Protein AF-A0A352RUT3-F1 (afdb_monomer)

Secondary structure (DSSP, 8-state):
-TTPPPPPHHHHHHHHHHHHHHHHHIIIIIHHHIIIIIIS----SHHHHHHHHHTS-HHHHHHHHHHHHHHHHHHHHHHHH------PPP---HHHHHHHGGGS-STHHHHHHHHHHHHHHHHHS-GGGG--

Mean predicted aligned error: 13.72 Å

Structure (mmCIF, N/CA/C/O backbone):
data_AF-A0A352RUT3-F1
#
_entry.id   AF-A0A352RUT3-F1
#
loop_
_atom_site.group_PDB
_atom_site.id
_atom_site.type_symbol
_atom_site.label_atom_id
_atom_site.label_alt_id
_atom_site.label_comp_id
_atom_site.label_asym_id
_atom_site.label_entity_id
_atom_site.label_seq_id
_atom_site.pdbx_PDB_ins_code
_atom_site.Cartn_x
_atom_site.Cartn_y
_atom_site.Cartn_z
_atom_site.occupancy
_atom_site.B_iso_or_equiv
_atom_site.auth_seq_id
_atom_site.auth_comp_id
_atom_site.auth_asym_id
_atom_site.auth_atom_id
_atom_site.pdbx_PDB_model_num
ATOM 1 N N . LEU A 1 1 ? 25.822 -11.102 -16.334 1.00 52.53 1 LEU A N 1
ATOM 2 C CA . LEU A 1 1 ? 25.144 -9.864 -15.867 1.00 52.53 1 LEU A CA 1
ATOM 3 C C . LEU A 1 1 ? 24.349 -9.145 -16.981 1.00 52.53 1 LEU A C 1
ATOM 5 O O . LEU A 1 1 ? 24.049 -7.971 -1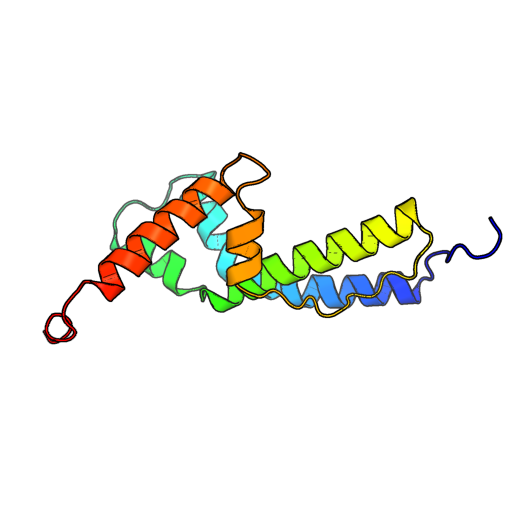6.842 1.00 52.53 1 LEU A O 1
ATOM 9 N N . SER A 1 2 ? 23.937 -9.817 -18.065 1.00 59.66 2 SER A N 1
ATOM 10 C CA . SER A 1 2 ? 23.417 -9.167 -19.288 1.00 59.66 2 SER A CA 1
ATOM 11 C C . SER A 1 2 ? 21.890 -8.987 -19.377 1.00 59.66 2 SER A C 1
ATOM 13 O O . SER A 1 2 ? 21.414 -8.437 -20.362 1.00 59.66 2 SER A O 1
ATOM 15 N N . ALA A 1 3 ? 21.111 -9.423 -18.380 1.00 72.88 3 ALA A N 1
ATOM 16 C CA . ALA A 1 3 ? 19.639 -9.430 -18.440 1.00 72.88 3 ALA A CA 1
ATOM 17 C C . ALA A 1 3 ? 18.956 -8.525 -17.391 1.00 72.88 3 ALA A C 1
ATOM 19 O O . ALA A 1 3 ? 17.803 -8.756 -17.028 1.00 72.88 3 ALA A O 1
ATOM 20 N N . ALA A 1 4 ? 19.664 -7.524 -16.857 1.00 76.00 4 ALA A N 1
ATOM 21 C CA . ALA A 1 4 ? 19.101 -6.600 -15.872 1.00 76.00 4 ALA A CA 1
ATOM 22 C C . ALA A 1 4 ? 18.212 -5.538 -16.548 1.00 76.00 4 ALA A C 1
ATOM 24 O O . ALA A 1 4 ? 18.634 -4.838 -17.467 1.00 76.00 4 ALA A O 1
ATOM 25 N N . HIS A 1 5 ? 16.971 -5.407 -16.079 1.00 82.19 5 HIS A N 1
ATOM 26 C CA . HIS A 1 5 ? 16.001 -4.414 -16.539 1.00 82.19 5 HIS A CA 1
ATOM 27 C C . HIS A 1 5 ? 16.312 -3.040 -15.948 1.00 82.19 5 HIS A C 1
ATOM 29 O O . HIS A 1 5 ? 16.195 -2.835 -14.738 1.00 82.19 5 HIS A O 1
ATOM 35 N N . TYR A 1 6 ? 16.614 -2.074 -16.812 1.00 84.38 6 TYR A N 1
ATOM 36 C CA . TYR A 1 6 ? 16.709 -0.672 -16.419 1.00 84.38 6 TYR A CA 1
ATOM 37 C C . TYR A 1 6 ? 15.316 -0.019 -16.388 1.00 84.38 6 TYR A C 1
ATOM 39 O O . TYR A 1 6 ? 14.536 -0.187 -17.331 1.00 84.38 6 TYR A O 1
ATOM 47 N N . PRO A 1 7 ? 14.964 0.733 -15.328 1.00 84.50 7 PRO A N 1
ATOM 48 C CA . PRO A 1 7 ? 13.655 1.367 -15.222 1.00 84.50 7 PRO A CA 1
ATOM 49 C C . PRO A 1 7 ? 13.424 2.365 -16.355 1.00 84.50 7 PRO A C 1
ATOM 51 O O . PRO A 1 7 ? 14.188 3.310 -16.539 1.00 84.50 7 PRO A O 1
ATOM 54 N N . THR A 1 8 ? 12.320 2.201 -17.078 1.00 90.50 8 THR A N 1
ATOM 55 C CA . THR A 1 8 ? 11.893 3.184 -18.079 1.00 90.50 8 THR A CA 1
ATOM 56 C C . THR A 1 8 ? 11.008 4.259 -17.443 1.00 90.50 8 THR A C 1
ATOM 58 O O . THR A 1 8 ? 10.373 4.034 -16.407 1.00 90.50 8 THR A O 1
ATOM 61 N N . LYS A 1 9 ? 10.863 5.421 -18.098 1.00 91.38 9 LYS A N 1
ATOM 62 C CA . LYS A 1 9 ? 9.897 6.460 -17.677 1.00 91.38 9 LYS A CA 1
ATOM 63 C C . LYS A 1 9 ? 8.471 5.901 -17.546 1.00 91.38 9 LYS A C 1
ATOM 65 O O . LYS A 1 9 ? 7.737 6.275 -16.632 1.00 91.38 9 LYS A O 1
ATOM 70 N N . ALA A 1 10 ? 8.097 4.960 -18.415 1.00 89.31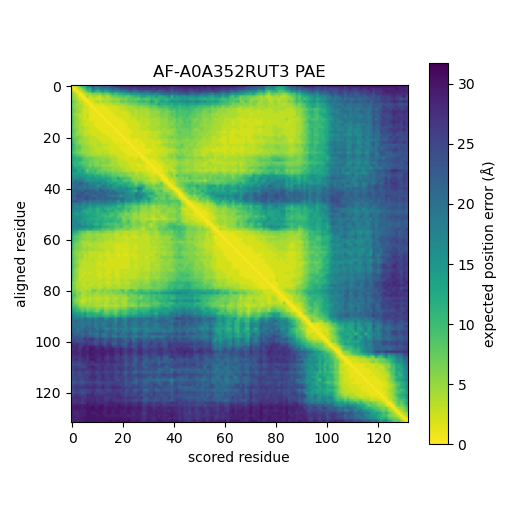 10 ALA A N 1
ATOM 71 C CA . ALA A 1 10 ? 6.802 4.288 -18.372 1.00 89.31 10 ALA A CA 1
ATOM 72 C C . ALA A 1 10 ? 6.626 3.413 -17.117 1.00 89.31 10 ALA A C 1
ATOM 74 O O . ALA A 1 10 ? 5.532 3.364 -16.548 1.00 89.31 10 ALA A O 1
ATOM 75 N N . ASP A 1 11 ? 7.690 2.750 -16.652 1.00 87.00 11 ASP A N 1
ATOM 76 C CA . ASP A 1 11 ? 7.663 1.960 -15.417 1.00 87.00 11 ASP A CA 1
ATOM 77 C C . ASP A 1 11 ? 7.438 2.849 -14.189 1.00 87.00 11 ASP A C 1
ATOM 79 O O . ASP A 1 11 ? 6.581 2.545 -13.356 1.00 87.00 11 ASP A O 1
ATOM 83 N N . VAL A 1 12 ? 8.132 3.989 -14.122 1.00 88.94 12 VAL A N 1
ATOM 84 C CA . VAL A 1 12 ? 7.970 4.970 -13.037 1.00 88.94 12 VAL A CA 1
ATOM 85 C C . VAL A 1 12 ? 6.568 5.582 -13.054 1.00 88.94 12 VAL A C 1
ATOM 87 O O . VAL A 1 12 ? 5.900 5.626 -12.020 1.00 88.94 12 VAL A O 1
ATOM 90 N N . ALA A 1 13 ? 6.069 5.983 -14.227 1.00 90.62 13 ALA A N 1
ATOM 91 C CA . ALA A 1 13 ? 4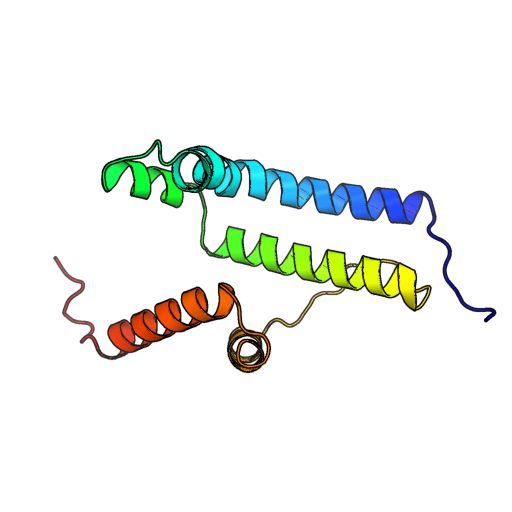.714 6.517 -14.369 1.00 90.62 13 ALA A CA 1
ATOM 92 C C . ALA A 1 13 ? 3.647 5.501 -13.924 1.00 90.62 13 ALA A C 1
ATOM 94 O O . ALA A 1 13 ? 2.678 5.855 -13.247 1.00 90.62 13 ALA A O 1
ATOM 95 N N . ARG A 1 14 ? 3.839 4.214 -14.246 1.00 90.88 14 ARG A N 1
ATOM 96 C CA . ARG A 1 14 ? 2.956 3.132 -13.792 1.00 90.88 14 ARG A CA 1
ATOM 97 C C . ARG A 1 14 ? 2.973 2.985 -12.270 1.00 90.88 14 ARG A C 1
ATOM 99 O O . ARG A 1 14 ? 1.902 2.841 -11.679 1.00 90.88 14 ARG A O 1
ATOM 106 N N . LEU A 1 15 ? 4.142 3.016 -11.630 1.00 90.56 15 LEU A N 1
ATOM 107 C CA . LEU A 1 15 ? 4.236 2.966 -10.165 1.00 90.56 15 LEU A CA 1
ATOM 108 C C . LEU A 1 15 ? 3.549 4.175 -9.526 1.00 90.56 15 LEU A C 1
ATOM 110 O O . LEU A 1 15 ? 2.734 3.994 -8.624 1.00 90.56 15 LEU A O 1
ATOM 114 N N . ARG A 1 16 ? 3.782 5.380 -10.058 1.00 91.62 16 ARG A N 1
ATOM 115 C CA . ARG A 1 16 ? 3.154 6.617 -9.575 1.00 91.62 16 ARG A CA 1
ATOM 116 C C . ARG A 1 16 ? 1.627 6.548 -9.615 1.00 91.62 16 ARG A C 1
ATOM 118 O O . ARG A 1 16 ? 0.991 6.849 -8.612 1.00 91.62 16 ARG A O 1
ATOM 125 N N . ARG A 1 17 ? 1.034 6.078 -10.722 1.00 91.62 17 ARG A N 1
ATOM 126 C CA . ARG A 1 17 ? -0.428 5.884 -10.820 1.00 91.62 17 ARG A CA 1
ATOM 127 C C . ARG A 1 17 ? -0.970 4.936 -9.752 1.00 91.62 17 ARG A C 1
ATOM 129 O O . ARG A 1 17 ? -2.045 5.169 -9.208 1.00 91.62 17 ARG A O 1
ATOM 136 N N . ASN A 1 18 ? -0.235 3.865 -9.452 1.00 89.25 18 ASN A N 1
ATOM 137 C CA . ASN A 1 18 ? -0.637 2.943 -8.396 1.00 89.25 18 ASN A CA 1
ATOM 138 C C . ASN A 1 18 ? -0.542 3.602 -7.019 1.00 89.25 18 ASN A C 1
ATOM 140 O O . ASN A 1 18 ? -1.494 3.505 -6.256 1.00 89.25 18 ASN A O 1
ATOM 144 N N . ILE A 1 19 ? 0.554 4.306 -6.722 1.00 92.44 19 ILE A N 1
ATOM 145 C CA . ILE A 1 19 ? 0.725 5.033 -5.456 1.00 92.44 19 ILE A CA 1
ATOM 146 C C . ILE A 1 19 ? -0.425 6.019 -5.243 1.00 92.44 19 ILE A C 1
ATOM 148 O O . ILE A 1 19 ? -1.034 5.995 -4.181 1.00 92.44 19 ILE A O 1
ATOM 152 N N . GLU A 1 20 ? -0.779 6.807 -6.260 1.00 92.12 20 GLU A N 1
ATOM 153 C CA . GLU A 1 20 ? -1.858 7.799 -6.175 1.00 92.12 20 GLU A CA 1
ATOM 154 C C . GLU A 1 20 ? -3.201 7.165 -5.777 1.00 92.12 20 GLU A C 1
ATOM 156 O O . GLU A 1 20 ? -3.903 7.647 -4.888 1.00 92.12 20 GLU A O 1
ATOM 161 N N . LYS A 1 21 ? -3.520 6.001 -6.356 1.00 88.94 21 LYS A N 1
ATOM 162 C CA . LYS A 1 21 ? -4.742 5.257 -6.026 1.00 88.94 21 LYS A CA 1
ATOM 163 C C . LYS A 1 21 ? -4.818 4.883 -4.542 1.00 88.94 21 LYS A C 1
ATOM 165 O O . LYS A 1 21 ? -5.879 4.998 -3.932 1.00 88.94 21 LYS A O 1
ATOM 170 N N . TYR A 1 22 ? -3.716 4.407 -3.963 1.00 89.00 22 TYR A N 1
ATOM 171 C CA . TYR A 1 22 ? -3.683 4.001 -2.552 1.00 89.00 22 TYR A CA 1
ATOM 172 C C . TYR A 1 22 ? -3.443 5.179 -1.602 1.00 89.00 22 TYR A C 1
ATOM 174 O O . TYR A 1 22 ? -3.844 5.108 -0.440 1.00 89.00 22 TYR A O 1
ATOM 182 N N . ARG A 1 23 ? -2.872 6.282 -2.095 1.00 91.00 23 ARG A N 1
ATOM 183 C CA . ARG A 1 23 ? -2.725 7.540 -1.359 1.00 91.00 23 ARG A CA 1
ATOM 184 C C . ARG A 1 23 ? -4.081 8.107 -0.951 1.00 91.00 23 ARG A C 1
ATOM 186 O O . ARG A 1 23 ? -4.261 8.416 0.220 1.00 91.00 23 ARG A O 1
ATOM 193 N N . CYS A 1 24 ? -5.056 8.118 -1.860 1.00 87.50 24 CYS A N 1
ATOM 194 C CA . CYS A 1 24 ? -6.427 8.534 -1.546 1.00 87.50 24 CYS A CA 1
ATOM 195 C C . CYS A 1 24 ? -7.038 7.712 -0.389 1.00 87.50 24 CYS A C 1
ATOM 197 O O . CYS A 1 24 ? -7.677 8.256 0.512 1.00 87.50 24 CYS A O 1
ATOM 199 N N . VAL A 1 25 ? -6.786 6.395 -0.360 1.00 85.44 25 VAL A N 1
ATOM 200 C CA . VAL A 1 25 ? -7.243 5.517 0.733 1.00 85.44 25 VAL A CA 1
ATOM 201 C C . VAL A 1 25 ? -6.553 5.874 2.051 1.00 85.44 25 VAL A C 1
ATOM 203 O O . VAL A 1 25 ? -7.216 5.959 3.085 1.00 85.44 25 VAL A O 1
ATOM 206 N N . TYR A 1 26 ? -5.239 6.111 2.020 1.00 87.62 26 TYR A N 1
ATOM 207 C CA . TYR A 1 26 ? -4.471 6.527 3.193 1.00 87.62 26 TYR A CA 1
ATOM 208 C C . TYR A 1 26 ? -4.962 7.868 3.755 1.00 87.62 26 TYR A C 1
ATOM 210 O O . TYR A 1 26 ? -5.235 7.962 4.951 1.00 87.62 26 TYR A O 1
ATOM 218 N N . GLU A 1 27 ? -5.121 8.884 2.907 1.00 88.38 27 GLU A N 1
ATOM 219 C CA . GLU A 1 27 ? -5.546 10.228 3.316 1.00 88.38 27 GLU A CA 1
ATOM 220 C C . GLU A 1 27 ? -6.956 10.228 3.911 1.00 88.38 27 GLU A C 1
ATOM 222 O O . GLU A 1 27 ? -7.202 10.897 4.913 1.00 88.38 27 GLU A O 1
ATOM 227 N N . ARG A 1 28 ? -7.866 9.418 3.358 1.00 85.12 28 ARG A N 1
ATOM 228 C CA . ARG A 1 28 ? -9.233 9.286 3.874 1.00 85.12 28 ARG A CA 1
ATOM 229 C C . ARG A 1 28 ? -9.301 8.523 5.198 1.00 85.12 28 ARG A C 1
ATOM 231 O O . ARG A 1 28 ? -9.975 8.966 6.124 1.00 85.12 28 ARG A O 1
ATOM 238 N N . ALA A 1 29 ? -8.683 7.343 5.259 1.00 80.19 29 ALA A N 1
ATOM 239 C CA . ALA A 1 29 ? -8.935 6.376 6.330 1.00 80.19 29 ALA A CA 1
ATOM 240 C C . ALA A 1 29 ? -7.874 6.393 7.437 1.00 80.19 29 ALA A C 1
ATOM 242 O O . ALA A 1 29 ? -8.196 6.164 8.598 1.00 80.19 29 ALA A O 1
ATOM 243 N N . ILE A 1 30 ? -6.608 6.641 7.094 1.00 82.06 30 ILE A N 1
ATOM 244 C CA . ILE A 1 30 ? -5.469 6.414 7.996 1.00 82.06 30 ILE A CA 1
ATOM 245 C C . ILE A 1 30 ? -4.903 7.724 8.532 1.00 82.06 30 ILE A C 1
ATOM 247 O O . ILE A 1 30 ? -4.616 7.823 9.724 1.00 82.06 30 ILE A O 1
ATOM 251 N N . MET A 1 31 ? -4.767 8.743 7.682 1.00 85.19 31 MET A N 1
ATOM 252 C CA . MET A 1 31 ? -4.203 10.038 8.064 1.00 85.19 31 MET A CA 1
ATOM 253 C C . MET A 1 31 ? -4.949 10.705 9.237 1.00 85.19 31 MET A C 1
ATOM 255 O O . MET A 1 31 ? -4.270 11.149 10.167 1.00 85.19 31 MET A O 1
ATOM 259 N N . PRO A 1 32 ? -6.300 10.729 9.285 1.00 82.56 32 PRO A N 1
ATOM 260 C CA . PRO A 1 32 ? -7.023 11.351 10.393 1.00 82.56 32 PRO A CA 1
ATOM 261 C C . PRO A 1 32 ? -6.798 10.609 11.712 1.00 82.56 32 PRO A C 1
ATOM 263 O O . PRO A 1 32 ? -6.542 11.238 12.733 1.00 82.56 32 PRO A O 1
ATOM 266 N N . VAL A 1 33 ? -6.813 9.273 11.678 1.00 81.69 33 VAL A N 1
ATOM 267 C CA . VAL A 1 33 ? -6.549 8.419 12.847 1.00 81.69 33 VAL A CA 1
ATOM 268 C C . VAL A 1 33 ? -5.117 8.608 13.340 1.00 81.69 33 VAL A C 1
ATOM 270 O O . VAL A 1 33 ? -4.883 8.791 14.534 1.00 81.69 33 VAL A O 1
ATOM 273 N N . ARG A 1 34 ? -4.143 8.628 12.425 1.00 79.75 34 ARG A N 1
ATOM 274 C CA . ARG A 1 34 ? -2.740 8.845 12.777 1.00 79.75 34 ARG A CA 1
ATOM 275 C C . ARG A 1 34 ? -2.539 10.199 13.446 1.00 79.75 34 ARG A C 1
ATOM 277 O O . ARG A 1 34 ? -1.926 10.243 14.505 1.00 79.75 34 ARG A O 1
ATOM 284 N N . HIS A 1 35 ? -3.041 11.280 12.855 1.00 81.00 35 HIS A N 1
ATOM 285 C CA . HIS A 1 35 ? -2.841 12.621 13.403 1.00 81.00 35 HIS A CA 1
ATOM 286 C C . HIS A 1 35 ? -3.614 12.827 14.710 1.00 81.00 35 HIS A C 1
ATOM 288 O O . HIS A 1 35 ? -3.027 13.244 15.703 1.00 81.00 35 HIS A O 1
ATOM 294 N N . GLN A 1 36 ? -4.902 12.485 14.749 1.00 73.31 36 GLN A N 1
ATOM 295 C CA . GLN A 1 36 ? -5.766 12.838 15.879 1.00 73.31 36 GLN A CA 1
ATOM 296 C C . GLN A 1 36 ? -5.646 11.871 17.062 1.00 73.31 36 GLN A C 1
ATOM 298 O O . GLN A 1 36 ? -5.872 12.276 18.200 1.00 73.31 36 GLN A O 1
ATOM 303 N N . TYR A 1 37 ? -5.284 10.607 16.823 1.00 69.88 37 TYR A N 1
ATOM 304 C CA . TYR A 1 37 ? -5.264 9.582 17.869 1.00 69.88 37 TYR A CA 1
ATOM 305 C C . TYR A 1 37 ? -3.857 9.060 18.185 1.00 69.88 37 TYR A C 1
ATOM 307 O O . TYR A 1 37 ? -3.477 9.014 19.352 1.00 69.88 37 TYR A O 1
ATOM 315 N N . LEU A 1 38 ? -3.053 8.705 17.176 1.00 69.12 38 LEU A N 1
ATOM 316 C CA . LEU A 1 38 ? -1.756 8.044 17.412 1.00 69.12 38 LEU A CA 1
ATOM 317 C C . LEU A 1 38 ? -0.601 9.015 17.688 1.00 69.12 38 LEU A C 1
ATOM 319 O O . LEU A 1 38 ? 0.185 8.778 18.598 1.00 69.12 38 LEU A O 1
ATOM 323 N N . ALA A 1 39 ? -0.476 10.080 16.895 1.00 69.81 39 ALA A N 1
ATOM 324 C CA . ALA A 1 39 ? 0.661 10.998 16.956 1.00 69.81 39 ALA A CA 1
ATOM 325 C C . ALA A 1 39 ? 0.491 12.069 18.038 1.00 69.81 39 ALA A C 1
ATOM 327 O O . ALA A 1 39 ? 1.455 12.412 18.714 1.00 69.81 39 ALA A O 1
ATOM 328 N N . HIS A 1 40 ? -0.729 12.581 18.214 1.00 67.94 40 HIS A N 1
ATOM 329 C CA . HIS A 1 40 ? -0.982 13.700 19.123 1.00 67.94 40 HIS A CA 1
ATOM 330 C C . HIS A 1 40 ? -1.914 13.361 20.294 1.00 67.94 40 HIS A C 1
ATOM 332 O O . HIS A 1 40 ? -2.134 14.226 21.134 1.00 67.94 40 HIS A O 1
ATOM 338 N N . ARG A 1 41 ? -2.465 12.133 20.371 1.00 67.19 41 ARG A N 1
ATOM 339 C CA . ARG A 1 41 ? -3.438 11.695 21.403 1.00 67.19 41 ARG A CA 1
ATOM 340 C C . ARG A 1 41 ? -4.586 12.693 21.663 1.00 67.19 41 ARG A C 1
ATOM 342 O O . ARG A 1 41 ? -5.176 1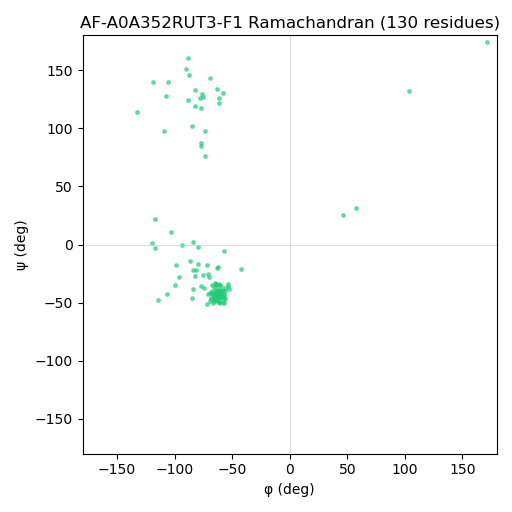2.674 22.729 1.00 67.19 41 ARG A O 1
ATOM 349 N N . GLN A 1 42 ? -4.938 13.539 20.695 1.00 62.50 42 GLN A N 1
ATOM 350 C CA . GLN A 1 42 ? -5.907 14.631 20.864 1.00 62.50 42 GLN A CA 1
ATOM 351 C C . GLN A 1 42 ? -7.355 14.146 21.019 1.00 62.50 42 GLN A C 1
ATOM 353 O O . GLN A 1 42 ? -8.196 14.841 21.590 1.00 62.50 42 GLN A O 1
ATOM 358 N N . ALA A 1 43 ? -7.678 12.965 20.493 1.00 59.78 43 ALA A N 1
ATOM 359 C CA . ALA A 1 43 ? -9.0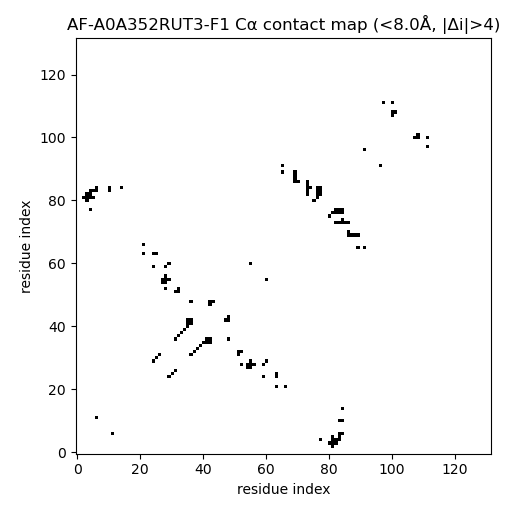01 12.376 20.632 1.00 59.78 43 ALA A CA 1
ATOM 360 C C . ALA A 1 43 ? -9.124 11.607 21.958 1.00 59.78 43 ALA A C 1
ATOM 362 O O . ALA A 1 43 ? -8.683 10.465 22.076 1.00 59.78 43 ALA A O 1
ATOM 363 N N . HIS A 1 44 ? -9.781 12.233 22.935 1.00 57.53 44 HIS A N 1
ATOM 364 C CA . HIS A 1 44 ? -10.210 11.600 24.181 1.00 57.53 44 HIS A CA 1
ATOM 365 C C . HIS A 1 44 ? -11.727 11.355 24.166 1.00 57.53 44 HIS A C 1
ATOM 367 O O . HIS A 1 44 ? -12.496 12.198 23.696 1.00 57.53 44 HIS A O 1
ATOM 373 N N . GLY A 1 45 ? -12.153 10.199 24.680 1.00 62.88 45 GLY A N 1
ATOM 374 C CA . GLY A 1 45 ? -13.558 9.782 24.741 1.00 62.88 45 GLY A CA 1
ATOM 375 C C . GLY A 1 45 ? -13.932 8.743 23.679 1.00 62.88 45 GLY A C 1
ATOM 376 O O . GLY A 1 45 ? -13.629 8.895 22.495 1.00 62.88 45 GLY A O 1
ATOM 377 N N . ASN A 1 46 ? -14.617 7.683 24.120 1.00 67.00 46 ASN A N 1
ATOM 378 C CA . ASN A 1 46 ? -14.916 6.48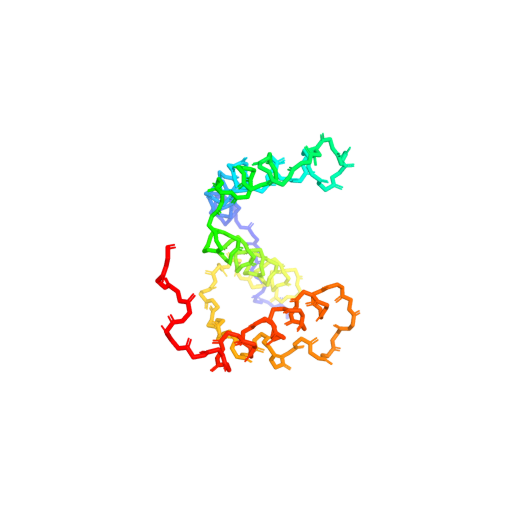5 23.326 1.00 67.00 46 ASN A CA 1
ATOM 379 C C . ASN A 1 46 ? -15.661 6.809 22.011 1.00 67.00 46 ASN A C 1
ATOM 381 O O . ASN A 1 46 ? -15.342 6.272 20.956 1.00 67.00 46 ASN A O 1
ATOM 385 N N . THR A 1 47 ? -16.571 7.786 22.037 1.00 72.25 47 THR A N 1
ATOM 386 C CA . THR A 1 47 ? -17.367 8.222 20.874 1.00 72.25 47 THR A CA 1
ATOM 387 C C . THR A 1 47 ? -16.542 8.917 19.787 1.00 72.25 47 THR A C 1
ATOM 389 O O . THR A 1 47 ? -16.722 8.637 18.601 1.00 72.25 47 THR A O 1
ATOM 392 N N . LYS A 1 48 ? -15.595 9.792 20.160 1.00 68.62 48 LYS A N 1
ATOM 393 C CA . LYS A 1 48 ? -14.705 10.476 19.201 1.00 68.62 48 LYS A CA 1
ATOM 394 C C . LYS A 1 48 ? -13.749 9.494 18.533 1.00 68.62 48 LYS A C 1
ATOM 396 O O . LYS A 1 48 ? -13.526 9.581 17.328 1.00 68.62 48 LYS A O 1
ATOM 401 N N . VAL A 1 49 ? -13.232 8.538 19.305 1.00 71.00 49 VAL A N 1
ATOM 402 C CA . VAL A 1 49 ? -12.387 7.453 18.795 1.00 71.00 49 VAL A CA 1
ATOM 403 C C . VAL A 1 49 ? -13.186 6.576 17.828 1.00 71.00 49 VAL A C 1
ATOM 405 O O . VAL A 1 49 ? -12.755 6.360 16.699 1.00 71.00 49 VAL A O 1
ATOM 408 N N . GLN A 1 50 ? -14.396 6.157 18.201 1.00 73.31 50 GLN A N 1
ATOM 409 C CA . GLN A 1 50 ? -15.245 5.332 17.342 1.00 73.31 50 GLN A CA 1
ATOM 410 C C . GLN A 1 50 ? -15.589 6.029 16.014 1.00 73.31 50 GLN A C 1
ATOM 412 O O . GLN A 1 50 ? -15.471 5.414 14.956 1.00 73.31 50 GLN A O 1
ATOM 417 N N . ALA A 1 51 ? -15.916 7.326 16.038 1.00 77.00 51 ALA A N 1
ATOM 418 C CA . ALA A 1 51 ? -16.171 8.113 14.827 1.00 77.00 51 ALA A CA 1
ATOM 419 C C . ALA A 1 51 ? -14.927 8.257 13.925 1.00 77.00 51 ALA A C 1
ATOM 421 O O . ALA A 1 51 ? -15.042 8.252 12.698 1.00 77.00 51 ALA A O 1
ATOM 422 N N . LEU A 1 52 ? -13.735 8.357 14.520 1.00 73.69 52 LEU A N 1
ATOM 423 C CA . LEU A 1 52 ? -12.452 8.397 13.814 1.00 73.69 52 LEU A CA 1
ATOM 424 C C . LEU A 1 52 ? -12.170 7.092 13.065 1.00 73.69 52 LEU A C 1
ATOM 426 O O . LEU A 1 52 ? -11.839 7.123 11.879 1.00 73.69 52 LEU A O 1
ATOM 430 N N . PHE A 1 53 ? -12.343 5.953 13.737 1.00 72.31 53 PHE A N 1
ATOM 431 C CA . PHE A 1 53 ? -12.120 4.635 13.145 1.00 72.31 53 PHE A CA 1
ATOM 432 C C . PHE A 1 53 ? -13.245 4.209 12.188 1.00 72.31 53 PHE A C 1
ATOM 434 O O . PHE A 1 53 ? -12.970 3.491 11.231 1.00 72.31 53 PHE A O 1
ATOM 441 N N . ALA A 1 54 ? -14.476 4.708 12.352 1.00 76.81 54 ALA A N 1
ATOM 442 C CA . ALA A 1 54 ? -15.599 4.425 11.448 1.00 76.81 54 ALA A CA 1
ATOM 443 C C . ALA A 1 54 ? -15.390 4.944 10.009 1.00 76.81 54 ALA A C 1
ATOM 445 O O . ALA A 1 54 ? -16.022 4.456 9.072 1.00 76.81 54 ALA A O 1
ATOM 446 N N . ARG A 1 55 ? -14.487 5.916 9.809 1.00 73.56 55 ARG A N 1
ATOM 447 C CA . ARG A 1 55 ? -14.152 6.477 8.484 1.00 73.56 55 ARG A CA 1
ATOM 448 C C . ARG A 1 55 ? -13.340 5.526 7.600 1.00 73.56 55 ARG A C 1
ATOM 450 O O . ARG A 1 55 ? -13.262 5.735 6.388 1.00 73.56 55 ARG A O 1
ATOM 457 N N . GLY A 1 56 ? -12.727 4.501 8.189 1.00 72.75 56 GLY A N 1
ATOM 458 C CA . GLY A 1 56 ? -11.956 3.483 7.486 1.00 72.75 56 GLY A CA 1
ATOM 459 C C . GLY A 1 56 ? -12.557 2.099 7.690 1.00 72.75 56 GLY A C 1
ATOM 460 O O . GLY A 1 56 ? -12.965 1.741 8.789 1.00 72.75 56 GLY A O 1
ATOM 461 N N . LYS A 1 57 ? -12.589 1.278 6.637 1.00 77.00 57 LYS A N 1
ATOM 462 C CA . LYS A 1 57 ? -12.943 -0.143 6.780 1.00 77.00 57 LYS A CA 1
ATOM 463 C C . LYS A 1 57 ? -11.683 -0.966 7.034 1.00 77.00 57 LYS A C 1
ATOM 465 O O . LYS A 1 57 ? -10.622 -0.659 6.494 1.00 77.00 57 LYS A O 1
ATOM 470 N N . VAL A 1 58 ? -11.808 -2.091 7.741 1.00 75.00 58 VAL A N 1
ATOM 471 C CA . VAL A 1 58 ? -10.720 -3.088 7.859 1.00 75.00 58 VAL A CA 1
ATOM 472 C C . VAL A 1 58 ? -10.210 -3.514 6.472 1.00 75.00 58 VAL A C 1
ATOM 474 O O . VAL A 1 58 ? -9.013 -3.698 6.264 1.00 75.00 58 VAL A O 1
ATOM 477 N N . ALA A 1 59 ? -11.102 -3.566 5.479 1.00 73.44 59 ALA A N 1
ATOM 478 C CA . ALA A 1 59 ? -10.744 -3.816 4.087 1.00 73.44 59 ALA A CA 1
ATOM 479 C C . ALA A 1 59 ? -9.803 -2.751 3.486 1.00 73.44 59 ALA A C 1
ATOM 481 O O . ALA A 1 59 ? -8.950 -3.095 2.671 1.00 73.44 59 ALA A O 1
ATOM 482 N N . ASP A 1 60 ? -9.932 -1.477 3.867 1.00 79.00 60 ASP A N 1
ATOM 483 C CA . ASP A 1 60 ? -9.072 -0.393 3.373 1.00 79.00 60 ASP A CA 1
ATOM 484 C C . ASP A 1 60 ? -7.653 -0.511 3.941 1.00 79.00 60 ASP A C 1
ATOM 486 O O . ASP A 1 60 ? -6.680 -0.408 3.192 1.00 79.00 60 ASP A O 1
ATOM 490 N N . LEU A 1 61 ? -7.541 -0.823 5.238 1.00 79.44 61 LEU A N 1
ATOM 491 C CA . LEU A 1 61 ? -6.274 -1.159 5.894 1.00 79.44 61 LEU A CA 1
ATOM 492 C C . LEU A 1 61 ? -5.603 -2.352 5.213 1.00 79.44 61 LEU A C 1
ATOM 494 O O . LEU A 1 61 ? -4.434 -2.286 4.839 1.00 79.44 61 LEU A O 1
ATOM 498 N N . TRP A 1 62 ? -6.359 -3.428 4.994 1.00 79.56 62 TRP A N 1
ATOM 499 C CA . TRP A 1 62 ? -5.835 -4.632 4.357 1.00 79.56 62 TRP A CA 1
ATOM 500 C C . TRP A 1 62 ? -5.354 -4.372 2.924 1.00 79.56 62 TRP A C 1
ATOM 502 O O . TRP A 1 62 ? -4.271 -4.821 2.540 1.00 79.56 62 TRP A O 1
ATOM 512 N N . ARG A 1 63 ? -6.119 -3.597 2.142 1.00 81.75 63 ARG A N 1
ATOM 513 C CA . ARG A 1 63 ? -5.747 -3.179 0.781 1.00 81.75 63 ARG A CA 1
ATOM 514 C C . ARG A 1 63 ? -4.465 -2.351 0.772 1.00 81.75 63 ARG A C 1
ATOM 516 O O . ARG A 1 63 ? -3.601 -2.610 -0.065 1.00 81.75 63 ARG A O 1
ATOM 523 N N . LEU A 1 64 ? -4.336 -1.388 1.686 1.00 85.12 64 LEU A N 1
ATOM 524 C CA . LEU A 1 64 ? -3.157 -0.530 1.780 1.00 85.12 64 LEU A CA 1
ATOM 525 C C . LEU A 1 64 ? -1.914 -1.333 2.182 1.00 85.12 64 LEU A C 1
ATOM 527 O O . LEU A 1 64 ? -0.898 -1.260 1.495 1.00 85.12 64 LEU A O 1
ATOM 531 N N . SER A 1 65 ? -2.009 -2.164 3.222 1.00 82.88 65 SER A N 1
ATOM 532 C CA . SER A 1 65 ? -0.902 -3.020 3.668 1.00 82.88 65 SER A CA 1
ATOM 533 C C . SER A 1 65 ? -0.462 -3.999 2.577 1.00 82.88 65 SER A C 1
ATOM 535 O O . SER A 1 65 ? 0.724 -4.108 2.272 1.00 82.88 65 SER A O 1
ATOM 537 N N . THR A 1 66 ? -1.420 -4.651 1.912 1.00 83.62 66 THR A N 1
ATOM 538 C CA . THR A 1 66 ? -1.162 -5.553 0.778 1.00 83.62 66 THR A CA 1
ATOM 539 C C . THR A 1 66 ? -0.454 -4.833 -0.369 1.00 83.62 66 THR A C 1
ATOM 541 O O . THR A 1 66 ? 0.466 -5.379 -0.983 1.00 83.62 66 THR A O 1
ATOM 544 N N . PHE A 1 67 ? -0.866 -3.602 -0.675 1.00 86.44 67 PHE A N 1
ATOM 545 C CA . PHE A 1 67 ? -0.213 -2.785 -1.690 1.00 86.44 67 PHE A CA 1
ATOM 546 C C . PHE A 1 67 ? 1.223 -2.416 -1.309 1.00 86.44 67 PHE A C 1
ATOM 548 O O . PHE A 1 67 ? 2.113 -2.566 -2.144 1.00 86.44 67 PHE A O 1
ATOM 555 N N . LEU A 1 68 ? 1.461 -1.981 -0.069 1.00 88.44 68 LEU A N 1
ATOM 556 C CA . LEU A 1 68 ? 2.795 -1.601 0.397 1.00 88.44 68 LEU A CA 1
ATOM 557 C C . LEU A 1 68 ? 3.779 -2.769 0.310 1.00 88.44 68 LEU A C 1
ATOM 559 O O . LEU A 1 68 ? 4.893 -2.585 -0.176 1.00 88.44 68 LEU A O 1
ATOM 563 N N . VAL A 1 69 ? 3.354 -3.982 0.679 1.00 86.69 69 VAL A N 1
ATOM 564 C CA . VAL A 1 69 ? 4.202 -5.176 0.530 1.00 86.69 69 VAL A CA 1
ATOM 565 C C . VAL A 1 69 ? 4.514 -5.449 -0.942 1.00 86.69 69 VAL A C 1
ATOM 567 O O . VAL A 1 69 ? 5.670 -5.672 -1.293 1.00 86.69 69 VAL A O 1
ATOM 570 N N . ARG A 1 70 ? 3.515 -5.367 -1.831 1.00 86.88 70 ARG A N 1
ATOM 571 C CA . ARG A 1 70 ? 3.721 -5.536 -3.283 1.00 86.88 70 ARG A CA 1
ATOM 572 C C . ARG A 1 70 ? 4.687 -4.505 -3.853 1.00 86.88 70 ARG A C 1
ATOM 574 O O . ARG A 1 70 ? 5.523 -4.847 -4.686 1.00 86.88 70 ARG A O 1
ATOM 581 N N . LEU A 1 71 ? 4.561 -3.255 -3.414 1.00 90.38 71 LEU A N 1
ATOM 582 C CA . LEU A 1 71 ? 5.436 -2.166 -3.827 1.00 90.38 71 LEU A CA 1
ATOM 583 C C . LEU A 1 71 ? 6.868 -2.419 -3.358 1.00 90.38 71 LEU A C 1
ATOM 585 O O . LEU A 1 71 ? 7.786 -2.356 -4.172 1.00 90.38 71 LEU A O 1
ATOM 589 N N . HIS A 1 72 ? 7.044 -2.779 -2.087 1.00 88.94 72 HIS A N 1
ATOM 590 C CA . HIS A 1 72 ? 8.344 -3.135 -1.532 1.00 88.94 72 HIS A CA 1
ATOM 591 C C . HIS A 1 72 ? 8.987 -4.290 -2.309 1.00 88.94 72 HIS A C 1
ATOM 593 O O . HIS A 1 72 ? 10.115 -4.158 -2.771 1.00 88.94 72 HIS A O 1
ATOM 599 N N . SER A 1 73 ? 8.265 -5.392 -2.539 1.00 86.50 73 SER A N 1
ATOM 600 C CA . SER A 1 73 ? 8.787 -6.535 -3.299 1.00 86.50 73 SER A CA 1
ATOM 601 C C . SER A 1 73 ? 9.175 -6.167 -4.734 1.00 86.50 73 SER A C 1
ATOM 603 O O . SER A 1 73 ? 10.196 -6.644 -5.229 1.00 86.50 73 SER A O 1
ATOM 605 N N . ALA A 1 74 ? 8.391 -5.313 -5.402 1.00 88.06 74 ALA A N 1
ATOM 606 C CA . ALA A 1 74 ? 8.695 -4.857 -6.756 1.00 88.06 74 ALA A CA 1
ATOM 607 C C . ALA A 1 74 ? 9.961 -3.984 -6.800 1.00 88.06 74 ALA A C 1
ATOM 609 O O . ALA A 1 74 ? 10.796 -4.173 -7.683 1.00 88.06 74 ALA A O 1
ATOM 610 N N . LEU A 1 75 ? 10.123 -3.063 -5.845 1.00 89.44 75 LEU A N 1
ATOM 611 C CA . LEU A 1 75 ? 11.310 -2.208 -5.741 1.00 89.44 75 LEU A CA 1
ATOM 612 C C . LEU A 1 75 ? 12.551 -3.006 -5.334 1.00 89.44 75 LEU A C 1
ATOM 614 O O . LEU A 1 75 ? 13.611 -2.838 -5.929 1.00 89.44 75 LEU A O 1
ATOM 618 N N . TRP A 1 76 ? 12.407 -3.926 -4.380 1.00 87.62 76 TRP A N 1
ATOM 619 C CA . TRP A 1 76 ? 13.481 -4.814 -3.950 1.00 87.62 76 TRP A CA 1
ATOM 620 C C . TRP A 1 76 ? 13.979 -5.692 -5.099 1.00 87.62 76 TRP A C 1
AT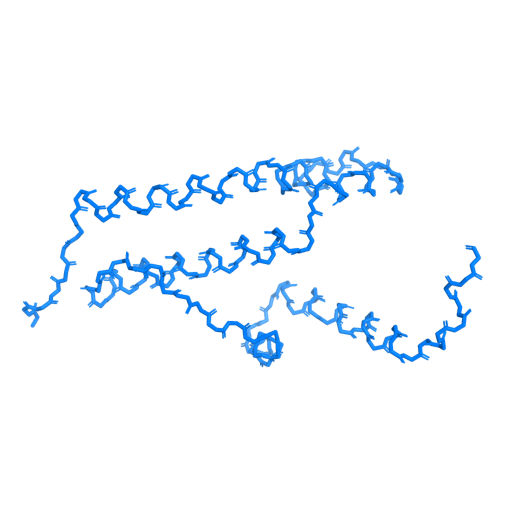OM 622 O O . TRP A 1 76 ? 15.182 -5.786 -5.339 1.00 87.62 76 TRP A O 1
ATOM 632 N N . GLY A 1 77 ? 13.051 -6.303 -5.844 1.00 86.12 77 GLY A N 1
ATOM 633 C CA . GLY A 1 77 ? 13.370 -7.137 -7.000 1.00 86.12 77 GLY A CA 1
ATOM 634 C C . GLY A 1 77 ? 14.006 -6.355 -8.147 1.00 86.12 77 GLY A C 1
ATOM 635 O O . GLY A 1 77 ? 14.870 -6.892 -8.836 1.00 86.12 77 GLY A O 1
ATOM 636 N N . LEU A 1 78 ? 13.621 -5.093 -8.331 1.00 87.19 78 LEU A N 1
ATOM 637 C CA . LEU A 1 78 ? 14.281 -4.204 -9.278 1.00 87.19 78 LEU A CA 1
ATOM 638 C C . LEU A 1 78 ? 15.720 -3.900 -8.843 1.00 87.19 78 LEU A C 1
ATOM 640 O O . LEU A 1 78 ? 16.635 -4.083 -9.638 1.00 87.19 78 LEU A O 1
ATOM 644 N N . LEU A 1 79 ? 15.918 -3.497 -7.585 1.00 86.75 79 LEU A N 1
ATOM 645 C CA . LEU A 1 79 ? 17.224 -3.099 -7.056 1.00 86.75 79 LEU A CA 1
ATOM 646 C C . LEU A 1 79 ? 18.230 -4.259 -7.028 1.00 86.75 79 LEU A C 1
ATOM 648 O O . LEU A 1 79 ? 19.371 -4.084 -7.435 1.00 86.75 79 LEU A O 1
ATOM 652 N N . HIS A 1 80 ? 17.808 -5.439 -6.566 1.00 86.56 80 HIS A N 1
ATOM 653 C CA . HIS A 1 80 ? 18.726 -6.555 -6.306 1.00 86.56 80 HIS A CA 1
ATOM 654 C C . HIS A 1 80 ? 18.815 -7.556 -7.459 1.00 86.56 80 HIS A C 1
ATOM 656 O O . HIS A 1 80 ? 19.838 -8.210 -7.621 1.00 86.56 80 HIS A O 1
ATOM 662 N N . ASN A 1 81 ? 17.751 -7.697 -8.257 1.00 86.38 81 ASN A N 1
ATOM 663 C CA . ASN A 1 81 ? 17.672 -8.726 -9.299 1.00 86.38 81 ASN A CA 1
ATOM 664 C C . ASN A 1 81 ? 17.497 -8.142 -10.708 1.00 86.38 81 ASN A C 1
ATOM 666 O O . ASN A 1 81 ? 17.315 -8.911 -11.652 1.00 86.38 81 ASN A O 1
ATOM 670 N N . GLY A 1 82 ? 17.467 -6.810 -10.858 1.00 83.56 82 GLY A N 1
ATOM 671 C CA . GLY A 1 82 ? 17.212 -6.155 -12.142 1.00 83.56 82 GLY A CA 1
ATOM 672 C C . GLY A 1 82 ? 15.873 -6.567 -12.755 1.00 83.56 82 GLY A C 1
ATOM 673 O O . GLY A 1 82 ? 15.764 -6.695 -13.968 1.00 83.56 82 GLY A O 1
ATOM 674 N N . ARG A 1 83 ? 14.852 -6.873 -11.944 1.00 84.75 83 ARG A N 1
ATOM 675 C CA . ARG A 1 83 ? 13.540 -7.298 -12.456 1.00 84.75 83 ARG A CA 1
ATOM 676 C C . ARG A 1 83 ? 12.649 -6.098 -12.741 1.00 84.75 83 ARG A C 1
ATOM 678 O O . ARG A 1 83 ? 12.632 -5.125 -11.992 1.00 84.75 83 ARG A O 1
ATOM 685 N N . LYS A 1 84 ? 11.819 -6.200 -13.779 1.00 85.44 84 LYS A N 1
ATOM 686 C CA . LYS A 1 84 ? 10.811 -5.179 -14.084 1.00 85.44 84 LYS A CA 1
ATOM 687 C C . LYS A 1 84 ? 9.866 -4.982 -12.884 1.00 85.44 84 LYS A C 1
ATOM 689 O O . LYS A 1 84 ? 9.310 -5.968 -12.391 1.00 85.44 84 LYS A O 1
ATOM 694 N N . PRO A 1 85 ? 9.621 -3.738 -12.428 1.00 84.56 85 PRO A N 1
ATOM 695 C CA . PRO A 1 85 ? 8.806 -3.476 -11.247 1.00 84.56 85 PRO A CA 1
ATOM 696 C C . PRO A 1 85 ? 7.319 -3.627 -11.593 1.00 84.56 85 PRO A C 1
ATOM 698 O O . PRO A 1 85 ? 6.631 -2.681 -12.001 1.00 84.56 85 PRO A O 1
ATOM 701 N N . LEU A 1 86 ? 6.826 -4.858 -11.480 1.00 85.06 86 LEU A N 1
ATOM 702 C CA . LEU A 1 86 ? 5.426 -5.217 -11.669 1.00 85.06 86 LEU A CA 1
ATOM 703 C C . LEU A 1 86 ? 4.802 -5.531 -10.311 1.00 85.06 86 LEU A C 1
ATOM 705 O O . LEU A 1 86 ? 5.311 -6.351 -9.552 1.00 85.06 86 LEU A O 1
ATOM 709 N N . LEU A 1 87 ? 3.670 -4.891 -10.016 1.00 83.88 87 LEU A N 1
ATOM 710 C CA . LEU A 1 87 ? 2.891 -5.185 -8.818 1.00 83.88 87 LEU A CA 1
ATOM 711 C C . LEU A 1 87 ? 2.113 -6.480 -9.058 1.00 83.88 87 LEU A C 1
ATOM 713 O O . LEU A 1 87 ? 0.952 -6.449 -9.466 1.00 83.88 87 LEU A O 1
ATOM 717 N N . THR A 1 88 ? 2.734 -7.627 -8.820 1.00 77.81 88 THR A N 1
ATOM 718 C CA . THR A 1 88 ? 2.066 -8.927 -8.941 1.00 77.81 88 THR A CA 1
ATOM 719 C C . THR A 1 88 ? 1.026 -9.101 -7.830 1.00 77.81 88 THR A C 1
ATOM 721 O O . THR A 1 88 ? 1.230 -8.601 -6.719 1.00 77.81 88 THR A O 1
ATOM 724 N N . PRO A 1 89 ? -0.134 -9.729 -8.095 1.00 72.56 89 PRO A N 1
ATOM 725 C CA . PRO A 1 89 ? -1.089 -10.059 -7.045 1.00 72.56 89 PRO A CA 1
ATOM 726 C C . PRO A 1 89 ? -0.426 -11.003 -6.044 1.00 72.56 89 PRO A C 1
ATOM 728 O O . PRO A 1 89 ? 0.032 -12.083 -6.414 1.00 72.56 89 PRO A O 1
ATOM 731 N N . VAL A 1 90 ? -0.369 -10.605 -4.776 1.00 66.19 90 VAL A N 1
ATOM 732 C CA . VAL A 1 90 ? 0.119 -11.496 -3.724 1.00 66.19 90 VAL A CA 1
ATOM 733 C C . VAL A 1 90 ? -1.073 -12.288 -3.218 1.00 66.19 90 VAL A C 1
ATOM 735 O O . VAL A 1 90 ? -2.078 -11.713 -2.799 1.00 66.19 90 VAL A O 1
ATOM 738 N N . ARG A 1 91 ? -0.966 -13.618 -3.263 1.00 58.28 91 ARG A N 1
ATOM 739 C CA . ARG A 1 91 ? -1.917 -14.519 -2.608 1.00 58.28 91 ARG A CA 1
ATOM 740 C C . ARG A 1 91 ? -1.668 -14.469 -1.101 1.00 58.28 91 ARG A C 1
ATOM 742 O O . ARG A 1 91 ? -1.038 -15.357 -0.535 1.00 58.28 91 ARG A O 1
ATOM 749 N N . PHE A 1 92 ? -2.120 -13.400 -0.456 1.00 58.91 92 PHE A N 1
ATOM 750 C CA . PHE A 1 92 ? -2.166 -13.342 0.996 1.00 58.91 92 PHE A CA 1
ATOM 751 C C . PHE A 1 92 ? -3.313 -14.231 1.467 1.00 58.91 92 PHE A C 1
ATOM 753 O O . PHE A 1 92 ? -4.471 -13.823 1.456 1.00 58.91 92 PHE A O 1
ATOM 760 N N . SER A 1 93 ? -2.996 -15.464 1.861 1.00 55.22 93 SER A N 1
ATOM 761 C CA . SER A 1 93 ? -3.887 -16.189 2.760 1.00 55.22 93 SER A CA 1
ATOM 762 C C . SER A 1 93 ? -3.691 -15.575 4.144 1.00 55.22 93 SER A C 1
ATOM 764 O O . SER A 1 93 ? -2.562 -15.433 4.619 1.00 55.22 93 SER A O 1
ATOM 766 N N . VAL A 1 94 ? -4.787 -15.159 4.770 1.00 54.78 94 VAL A N 1
ATOM 767 C CA . VAL A 1 94 ? -4.784 -14.627 6.138 1.00 54.78 94 VAL A CA 1
ATOM 768 C C . VAL A 1 94 ? -4.090 -15.625 7.083 1.00 54.78 94 VAL A C 1
ATOM 770 O O . VAL A 1 94 ? -3.233 -15.239 7.872 1.00 54.78 94 VAL A O 1
ATOM 773 N N . ASN A 1 95 ? -4.317 -16.926 6.870 1.00 52.84 95 ASN A N 1
ATOM 774 C CA . ASN A 1 95 ? -3.640 -18.024 7.568 1.00 52.84 95 ASN A CA 1
ATOM 775 C C . ASN A 1 95 ? -2.114 -18.031 7.384 1.00 52.84 95 ASN A C 1
ATOM 777 O O . ASN A 1 95 ? -1.389 -18.362 8.314 1.00 52.84 95 ASN A O 1
ATOM 781 N N . ARG A 1 96 ? -1.605 -17.649 6.208 1.00 56.12 96 ARG A N 1
ATOM 782 C CA . ARG A 1 96 ? -0.164 -17.592 5.929 1.00 56.12 96 ARG A CA 1
ATOM 783 C C . ARG A 1 96 ? 0.494 -16.393 6.602 1.00 56.12 96 ARG A C 1
ATOM 785 O O . ARG A 1 96 ? 1.593 -16.537 7.115 1.00 56.12 96 ARG A O 1
ATOM 792 N N . ILE A 1 97 ? -0.192 -15.249 6.660 1.00 54.47 97 ILE A N 1
ATOM 793 C CA . ILE A 1 97 ? 0.269 -14.089 7.441 1.00 54.47 97 ILE A CA 1
ATOM 794 C C . ILE A 1 97 ? 0.319 -14.451 8.933 1.00 54.47 97 ILE A C 1
ATOM 796 O O . ILE A 1 97 ? 1.300 -14.134 9.599 1.00 54.47 97 ILE A O 1
ATOM 800 N N . TYR A 1 98 ? -0.692 -15.171 9.433 1.00 53.44 98 TYR A N 1
ATOM 801 C CA . TYR A 1 98 ? -0.701 -15.690 10.804 1.00 53.44 98 TYR A CA 1
ATOM 802 C C . TYR A 1 98 ? 0.414 -16.709 11.079 1.00 53.44 98 TYR A C 1
ATOM 804 O O . TYR A 1 98 ? 0.936 -16.753 12.190 1.00 53.44 98 TYR A O 1
ATOM 812 N N . ALA A 1 99 ? 0.787 -17.521 10.089 1.00 55.62 99 ALA A N 1
ATOM 813 C CA . ALA A 1 99 ? 1.863 -18.501 10.222 1.00 55.62 99 ALA A CA 1
ATOM 814 C C . ALA A 1 99 ? 3.265 -17.867 10.148 1.00 55.62 99 ALA A C 1
ATOM 816 O O . ALA A 1 99 ? 4.162 -18.307 10.857 1.00 55.62 99 ALA A O 1
ATOM 817 N N . ASP A 1 100 ? 3.460 -16.827 9.326 1.00 50.97 100 ASP A N 1
ATOM 818 C CA . ASP A 1 100 ? 4.753 -16.133 9.188 1.00 50.97 100 ASP A CA 1
ATOM 819 C C . ASP A 1 100 ? 5.013 -15.106 10.303 1.00 50.97 100 ASP A C 1
ATOM 821 O O . ASP A 1 100 ? 6.169 -14.768 10.569 1.00 50.97 100 ASP A O 1
ATOM 825 N N . SER A 1 101 ? 3.974 -14.608 10.990 1.00 51.03 101 SER A N 1
ATOM 826 C CA . SER A 1 101 ? 4.144 -13.593 12.039 1.00 51.03 101 SER A CA 1
ATOM 827 C C . SER A 1 101 ? 4.990 -14.053 13.226 1.00 51.03 101 SER A C 1
ATOM 829 O O . SER A 1 101 ? 5.510 -13.190 13.919 1.00 51.03 101 SER A O 1
ATOM 831 N N . SER A 1 102 ? 5.173 -15.365 13.425 1.00 51.72 102 SER A N 1
ATOM 832 C CA . SER A 1 102 ? 5.982 -15.929 14.515 1.00 51.72 102 SER A CA 1
ATOM 833 C C . SER A 1 102 ? 7.496 -15.908 14.262 1.00 51.72 102 SER A C 1
ATOM 835 O O . SER A 1 102 ? 8.251 -16.407 15.093 1.00 51.72 102 SER A O 1
ATOM 837 N N . ARG A 1 103 ? 7.961 -15.435 13.092 1.00 48.97 103 ARG A N 1
ATOM 838 C CA . ARG A 1 103 ? 9.394 -15.444 12.729 1.00 48.97 103 ARG A CA 1
ATOM 839 C C . ARG A 1 103 ? 10.121 -14.124 12.935 1.00 48.97 103 ARG A C 1
ATOM 841 O O . ARG A 1 103 ? 11.343 -14.136 12.973 1.00 48.97 103 ARG A O 1
ATOM 848 N N . ASN A 1 104 ? 9.414 -13.006 13.068 1.00 47.31 104 ASN A N 1
ATOM 849 C CA . ASN A 1 104 ? 10.035 -11.704 13.293 1.00 47.31 104 ASN A CA 1
ATOM 850 C C . ASN A 1 104 ? 9.297 -11.008 14.430 1.00 47.31 104 ASN A C 1
ATOM 852 O O . ASN A 1 104 ? 8.127 -10.680 14.295 1.00 47.31 104 ASN A O 1
ATOM 856 N N . SER A 1 105 ? 9.976 -10.792 15.551 1.00 54.31 105 SER A N 1
ATOM 857 C CA . SER A 1 105 ? 9.390 -10.147 16.723 1.00 54.31 105 SER A CA 1
ATOM 858 C C . SER A 1 105 ? 9.413 -8.627 16.570 1.00 54.31 105 SER A C 1
ATOM 860 O O . SER A 1 105 ? 10.501 -8.065 16.419 1.00 54.31 105 SER A O 1
ATOM 862 N N . ARG A 1 106 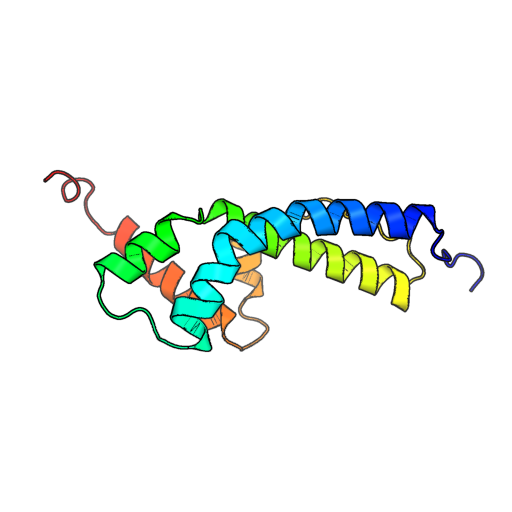? 8.225 -7.987 16.569 1.00 58.56 106 ARG A N 1
ATOM 863 C CA . ARG A 1 106 ? 7.908 -6.553 16.831 1.00 58.56 106 ARG A CA 1
ATOM 864 C C . ARG A 1 106 ? 6.418 -6.269 16.488 1.00 58.56 106 ARG A C 1
ATOM 866 O O . ARG A 1 106 ? 5.750 -7.199 16.057 1.00 58.56 106 ARG A O 1
ATOM 873 N N . PRO A 1 107 ? 5.837 -5.070 16.742 1.00 54.06 107 PRO A N 1
ATOM 874 C CA . PRO A 1 107 ? 4.415 -4.803 17.064 1.00 54.06 107 PRO A CA 1
ATOM 875 C C . PRO A 1 107 ? 3.288 -5.514 16.294 1.00 54.06 107 PRO A C 1
ATOM 877 O O . PRO A 1 107 ? 2.173 -5.604 16.812 1.00 54.06 107 PRO A O 1
ATOM 880 N N . HIS A 1 108 ? 3.535 -6.036 15.090 1.00 52.53 108 HIS A N 1
ATOM 881 C CA . HIS A 1 108 ? 2.560 -6.865 14.383 1.00 52.53 108 HIS A CA 1
ATOM 882 C C . HIS A 1 108 ? 2.216 -8.145 15.152 1.00 52.53 108 HIS A C 1
ATOM 884 O O . HIS A 1 108 ? 1.058 -8.542 15.110 1.00 52.53 108 HIS A O 1
ATOM 890 N N . GLU A 1 109 ? 3.156 -8.758 15.886 1.00 60.31 109 GLU A N 1
ATOM 891 C CA . GLU A 1 109 ? 2.873 -9.948 16.708 1.00 60.31 109 GLU A CA 1
ATOM 892 C C . GLU A 1 109 ? 1.836 -9.645 17.785 1.00 60.31 109 GLU A C 1
ATOM 894 O O . GLU A 1 109 ? 0.940 -10.451 18.021 1.00 60.31 109 GLU A O 1
ATOM 899 N N . GLN A 1 110 ? 1.918 -8.468 18.407 1.00 57.00 110 GLN A N 1
ATOM 900 C CA . GLN A 1 110 ? 0.986 -8.070 19.454 1.00 57.00 110 GLN A CA 1
ATOM 901 C C . GLN A 1 110 ? -0.416 -7.841 18.887 1.00 57.00 110 GLN A C 1
ATOM 903 O O . GLN A 1 110 ? -1.375 -8.409 19.402 1.00 57.00 110 GLN A O 1
ATOM 908 N N . ILE A 1 111 ? -0.523 -7.103 17.778 1.00 69.75 111 ILE A N 1
ATOM 909 C CA . ILE A 1 111 ? -1.807 -6.858 17.104 1.00 69.75 111 ILE A CA 1
ATOM 910 C C . ILE A 1 111 ? -2.419 -8.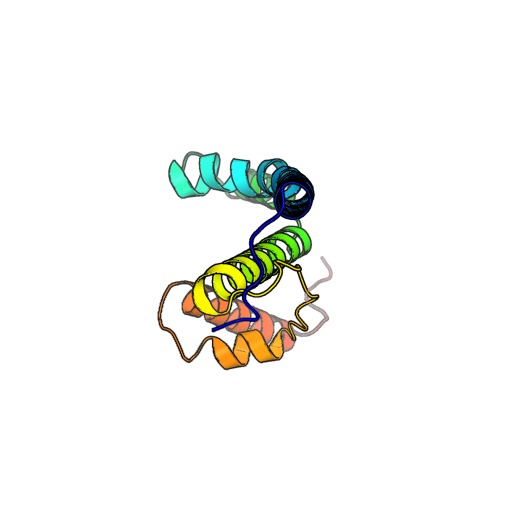180 16.620 1.00 69.75 111 ILE A C 1
ATOM 912 O O . ILE A 1 111 ? -3.614 -8.422 16.793 1.00 69.75 111 ILE A O 1
ATOM 916 N N . VAL A 1 112 ? -1.605 -9.069 16.046 1.00 67.19 112 VAL A N 1
ATOM 917 C CA . VAL A 1 112 ? -2.042 -10.394 15.590 1.00 67.19 112 VAL A CA 1
ATOM 918 C C . VAL A 1 112 ? -2.492 -11.267 16.763 1.00 67.19 112 VAL A C 1
ATOM 920 O O . VAL A 1 112 ? -3.540 -11.908 16.678 1.00 67.19 112 VAL A O 1
ATOM 923 N N . ARG A 1 113 ? -1.746 -11.270 17.872 1.00 68.12 113 ARG A N 1
ATOM 924 C CA . ARG A 1 113 ? -2.079 -12.016 19.092 1.00 68.12 113 ARG A CA 1
ATOM 925 C C . ARG A 1 113 ? -3.378 -11.521 19.721 1.00 68.12 113 ARG A C 1
ATOM 927 O O . ARG A 1 113 ? -4.220 -12.340 20.079 1.00 68.12 113 ARG A O 1
ATOM 934 N N . GLU A 1 114 ? -3.559 -10.209 19.822 1.00 68.75 114 GLU A N 1
ATOM 935 C CA . GLU A 1 114 ? -4.779 -9.593 20.357 1.00 68.75 114 GLU A CA 1
ATOM 936 C C . GLU A 1 114 ? -5.987 -9.890 19.461 1.00 68.75 114 GLU A C 1
ATOM 938 O O . GLU A 1 114 ? -7.032 -10.315 19.950 1.00 68.75 114 GLU A O 1
ATOM 943 N N . THR A 1 115 ? -5.817 -9.797 18.138 1.00 74.00 115 THR A N 1
ATOM 944 C CA . THR A 1 115 ? -6.867 -10.169 17.176 1.00 74.00 115 THR A CA 1
ATOM 945 C C . THR A 1 115 ? -7.228 -11.653 17.294 1.00 74.00 115 THR A C 1
ATOM 947 O O . THR A 1 115 ? -8.401 -12.010 17.248 1.00 74.00 115 THR A O 1
ATOM 950 N N . ARG A 1 116 ? -6.240 -12.535 17.498 1.00 69.62 116 ARG A N 1
ATOM 951 C CA . ARG A 1 116 ? -6.466 -13.974 17.705 1.00 69.62 116 ARG A CA 1
ATOM 952 C C . ARG A 1 116 ? -7.256 -14.252 18.981 1.00 69.62 116 ARG A C 1
ATOM 954 O O . ARG A 1 116 ? -8.164 -15.078 18.958 1.00 69.62 116 ARG A O 1
ATOM 961 N N . ALA A 1 117 ? -6.908 -13.581 20.077 1.00 74.12 117 ALA A N 1
ATOM 962 C CA . ALA A 1 117 ? -7.623 -13.717 21.340 1.00 74.12 117 ALA A CA 1
ATOM 963 C C . ALA A 1 117 ? -9.085 -13.269 21.196 1.00 74.12 117 ALA A C 1
ATOM 965 O O . ALA A 1 117 ? -9.985 -13.983 21.631 1.00 74.12 117 ALA A O 1
ATOM 966 N N . LEU A 1 118 ? -9.320 -12.149 20.505 1.00 74.69 118 LEU A N 1
ATOM 967 C CA . LEU A 1 118 ? -10.662 -11.647 20.218 1.00 74.69 118 LEU A CA 1
ATOM 968 C C . LEU A 1 118 ? -11.474 -12.623 19.357 1.00 74.69 118 LEU A C 1
ATOM 970 O O . LEU A 1 118 ? -12.597 -12.954 19.717 1.00 74.69 118 LEU A O 1
ATOM 974 N N . MET A 1 119 ? -10.916 -13.111 18.245 1.00 76.50 119 MET A N 1
ATOM 975 C CA . MET A 1 119 ? -11.631 -14.037 17.356 1.00 76.50 119 MET A CA 1
ATOM 976 C C . MET A 1 119 ? -11.983 -15.344 18.070 1.00 76.50 119 MET A C 1
ATOM 978 O O . MET A 1 119 ? -13.111 -15.810 17.962 1.00 76.50 119 MET A O 1
ATOM 982 N N . LYS A 1 120 ? -11.065 -15.879 18.885 1.00 75.38 120 LYS A N 1
ATOM 983 C CA . LYS A 1 120 ? -11.329 -17.071 19.698 1.00 75.38 120 LYS A CA 1
ATOM 984 C C . LYS A 1 120 ? -12.425 -16.824 20.740 1.00 75.38 120 LYS A C 1
ATOM 986 O O . LYS A 1 120 ? -13.266 -17.689 20.949 1.00 75.38 120 LYS A O 1
ATOM 991 N N . ALA A 1 121 ? -12.440 -15.649 21.369 1.00 73.94 121 ALA A N 1
ATOM 992 C CA . ALA A 1 121 ? -13.502 -15.273 22.299 1.00 73.94 121 ALA A CA 1
ATOM 993 C C . ALA A 1 121 ? -14.862 -15.144 21.589 1.00 73.94 121 ALA A C 1
ATOM 995 O O . ALA A 1 121 ? -15.867 -15.617 22.106 1.00 73.94 121 ALA A O 1
ATOM 996 N N . LEU A 1 122 ? -14.895 -14.573 20.381 1.00 72.12 122 LEU A N 1
ATOM 997 C CA . LEU A 1 122 ? -16.111 -14.455 19.571 1.00 72.12 122 LEU A CA 1
ATOM 998 C C . LEU A 1 122 ? -16.634 -15.812 19.079 1.00 72.12 122 LEU A C 1
ATOM 1000 O O . LEU A 1 122 ? -17.843 -16.002 19.005 1.00 72.12 122 LEU A O 1
ATOM 1004 N N . GLU A 1 123 ? -15.747 -16.759 18.776 1.00 77.19 123 GLU A N 1
ATOM 1005 C CA . GLU A 1 123 ? -16.114 -18.136 18.414 1.00 77.19 123 GLU A CA 1
ATOM 1006 C C . GLU A 1 123 ? -16.657 -18.939 19.605 1.00 77.19 123 GLU A C 1
ATOM 1008 O O . GLU A 1 123 ? -17.463 -19.849 19.418 1.00 77.19 123 GLU A O 1
ATOM 1013 N N . GLN A 1 124 ? -16.230 -18.601 20.824 1.00 74.62 124 GLN A N 1
ATOM 1014 C CA . GLN A 1 124 ? -16.691 -19.231 22.065 1.00 74.62 124 GLN A CA 1
ATOM 1015 C C . GLN A 1 124 ? -17.967 -18.592 22.632 1.00 74.62 124 GLN A C 1
ATOM 1017 O O . GLN A 1 124 ? -18.610 -19.186 23.497 1.00 74.62 124 GLN A O 1
ATOM 1022 N N . LEU A 1 125 ? -18.353 -17.404 22.157 1.00 57.81 125 LEU A N 1
ATOM 1023 C CA . LEU A 1 125 ? -19.586 -16.751 22.577 1.00 57.81 125 LEU A CA 1
ATOM 1024 C C . LEU A 1 125 ? -20.802 -17.406 21.897 1.00 57.81 125 LEU A C 1
ATOM 1026 O O . LEU A 1 125 ? -20.835 -17.550 20.671 1.00 57.81 125 LEU A O 1
ATOM 1030 N N . PRO A 1 126 ? -21.842 -17.789 22.660 1.00 58.22 126 PRO A N 1
ATOM 1031 C CA . PRO A 1 126 ? -23.069 -18.309 22.079 1.00 58.22 126 PRO A CA 1
ATOM 1032 C C . PRO A 1 126 ? -23.738 -17.224 21.225 1.00 58.22 126 PRO A C 1
ATOM 1034 O O . PRO A 1 126 ? -23.913 -16.084 21.656 1.00 58.22 126 PRO A O 1
ATOM 1037 N N . LYS A 1 127 ? -24.170 -17.596 20.011 1.00 57.09 127 LYS A N 1
ATOM 1038 C CA . LYS A 1 127 ? -24.813 -16.705 19.018 1.00 57.09 127 LYS A CA 1
ATOM 1039 C C . LYS A 1 127 ? -26.080 -15.984 19.523 1.00 57.09 127 LYS A C 1
ATOM 1041 O O . LYS A 1 127 ? -26.629 -15.155 18.803 1.00 57.09 127 LYS A O 1
ATOM 1046 N N . SER A 1 128 ? -26.552 -16.285 20.733 1.00 54.75 128 SER A N 1
ATOM 1047 C CA . SER A 1 128 ? -27.703 -15.654 21.380 1.00 54.75 128 SER A CA 1
ATOM 1048 C C . SER A 1 128 ? -27.404 -14.294 22.024 1.00 54.75 128 SER A C 1
ATOM 1050 O O . SER A 1 128 ? -28.349 -13.552 22.268 1.00 54.75 128 SER A O 1
ATOM 1052 N N . SER A 1 129 ? -26.139 -13.915 22.266 1.00 54.34 129 SER A N 1
ATOM 1053 C CA . SER A 1 129 ? -25.821 -12.677 23.009 1.00 54.34 129 SER A CA 1
ATOM 1054 C C . SER A 1 129 ? -25.805 -11.388 22.169 1.00 54.34 129 SER A C 1
ATOM 1056 O O . SER A 1 129 ? -25.478 -10.330 22.697 1.00 54.34 129 SER A O 1
ATOM 1058 N N . PHE A 1 130 ? -26.112 -11.456 20.868 1.00 54.31 130 PHE A N 1
ATOM 1059 C CA . PHE A 1 130 ? -26.069 -10.309 19.941 1.00 54.31 130 PHE A CA 1
ATOM 1060 C C . PHE A 1 130 ? -27.451 -9.719 19.604 1.00 54.31 130 PHE A C 1
ATOM 1062 O O . PHE A 1 130 ? -27.563 -8.905 18.688 1.00 54.31 130 PHE A O 1
ATOM 1069 N N . ARG A 1 131 ? -28.512 -10.115 20.322 1.00 47.03 131 ARG A N 1
ATOM 1070 C CA . ARG A 1 131 ? -29.826 -9.461 20.242 1.00 47.03 131 ARG A CA 1
ATOM 1071 C C . ARG A 1 131 ? -30.112 -8.688 21.528 1.00 47.03 131 ARG A C 1
ATOM 1073 O O . ARG A 1 131 ? -30.583 -9.271 22.499 1.00 47.03 131 ARG A O 1
ATOM 1080 N N . SER A 1 132 ? -29.859 -7.387 21.478 1.00 39.38 132 SER A N 1
ATOM 1081 C CA . SER A 1 132 ? -30.478 -6.354 22.315 1.00 39.38 132 SER A CA 1
ATOM 1082 C C . SER A 1 132 ? -30.302 -5.015 21.618 1.00 39.38 132 SER A C 1
ATOM 1084 O O . SER A 1 132 ? -29.120 -4.664 21.389 1.00 39.38 132 SER A O 1
#

Solvent-accessible surface area (backbone atoms only — not comparable to full-atom values): 7785 Å² total; per-residue (Å²): 136,90,79,59,47,76,87,47,75,67,52,53,53,52,50,48,58,53,49,53,64,49,44,56,52,39,59,63,32,44,47,56,40,41,52,38,45,70,76,61,56,68,56,72,57,74,68,55,46,49,58,45,52,68,63,34,53,74,66,54,55,51,53,48,54,55,46,50,53,30,50,49,53,18,53,50,37,28,75,77,64,22,36,77,69,54,77,62,88,74,88,76,47,69,68,54,55,64,62,54,43,82,77,57,95,56,73,63,44,56,55,51,50,53,52,48,54,50,53,53,52,59,72,69,47,67,88,73,80,80,77,128

Nearest PDB structures (foldseek):
  5j73-assembly2_C  TM=5.586E-01  e=1.507E+00  synthetic construct

pLDDT: mean 74.09, std 13.33, range [39.38, 92.44]

Radius of gyration: 19.44 Å; Cα contacts (8 Å, |Δi|>4): 77; chains: 1; bounding box: 56×34×44 Å

Sequence (132 aa):
LSAAHYPTKADVARLRRNIEKYRCVYERAIMPVRHQYLAHRQAHGNTKVQALFARGKVADLWRLSTFLVRLHSALWGLLHNGRKPLLTPVRFSVNRIYADSSRNSRPHEQIVRETRALMKALEQLPKSSFRS

Foldseek 3Di:
DPPAADDDPVLVVVVVVLCVVLVVLCVQQPVQCCVCPPPPNVDDDPVSNCVNNVRHDPVSVVVNVQQVVLQVVLVVCCVPVSDRRDSDRDPDDVVVCLVCLVPDDDDVVVVSVVVVVVVVVVVVDDPPPPDD